Protein AF-A0A5B9RKC7-F1 (afdb_monomer_lite)

Structure (mmCIF, N/CA/C/O backbone):
data_AF-A0A5B9RKC7-F1
#
_entry.id   AF-A0A5B9RKC7-F1
#
loop_
_atom_site.group_PDB
_atom_site.id
_atom_site.type_symbol
_atom_site.label_atom_id
_atom_site.label_alt_id
_atom_site.label_comp_id
_atom_site.label_asym_id
_atom_site.label_entity_id
_atom_site.label_seq_id
_atom_site.pdbx_PDB_ins_cod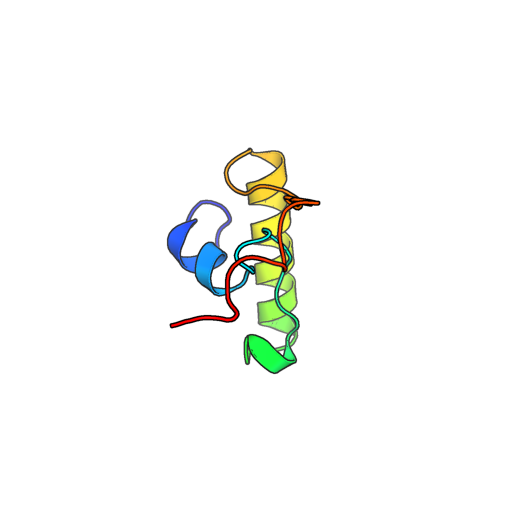e
_atom_site.Cartn_x
_atom_site.Cartn_y
_atom_site.Cartn_z
_atom_site.occupancy
_atom_site.B_iso_or_equiv
_atom_site.auth_seq_id
_atom_site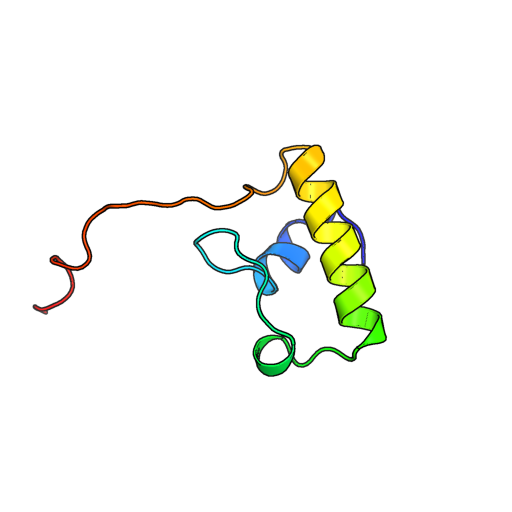.auth_comp_id
_atom_site.auth_asym_id
_atom_site.auth_atom_id
_atom_site.pdbx_PDB_model_num
ATOM 1 N N . MET A 1 1 ? 4.876 -11.221 -1.007 1.00 78.00 1 MET A N 1
ATOM 2 C CA . MET A 1 1 ? 3.780 -10.386 -1.540 1.00 78.00 1 MET A CA 1
ATOM 3 C C . MET A 1 1 ? 4.445 -9.396 -2.467 1.00 78.00 1 MET A C 1
ATOM 5 O O . MET A 1 1 ? 5.174 -8.533 -1.983 1.00 78.00 1 MET A O 1
ATOM 9 N N . ASP A 1 2 ? 4.285 -9.606 -3.769 1.00 88.81 2 ASP A N 1
ATOM 10 C CA . ASP A 1 2 ? 5.129 -8.980 -4.788 1.00 88.81 2 ASP A CA 1
ATOM 11 C C . ASP A 1 2 ? 4.375 -7.881 -5.523 1.00 88.81 2 ASP A C 1
ATOM 13 O O . ASP A 1 2 ? 3.173 -7.989 -5.753 1.00 88.81 2 ASP A O 1
ATOM 17 N N . TYR A 1 3 ? 5.095 -6.832 -5.926 1.00 89.75 3 TYR A N 1
ATOM 18 C CA . TYR A 1 3 ? 4.519 -5.680 -6.630 1.00 89.75 3 TYR A CA 1
ATOM 19 C C . TYR A 1 3 ? 3.954 -6.027 -8.019 1.00 89.75 3 TYR A C 1
ATOM 21 O O . TYR A 1 3 ? 3.193 -5.247 -8.581 1.00 89.75 3 TYR A O 1
ATOM 29 N N . LYS A 1 4 ? 4.338 -7.187 -8.565 1.00 90.44 4 LYS A N 1
ATOM 30 C CA . LYS A 1 4 ? 3.904 -7.696 -9.871 1.00 90.44 4 LYS A CA 1
ATOM 31 C C . LYS A 1 4 ? 2.512 -8.334 -9.831 1.00 90.44 4 LYS A C 1
ATOM 33 O O . LYS A 1 4 ? 1.851 -8.393 -10.859 1.00 90.44 4 LYS A O 1
ATOM 38 N N . ASN A 1 5 ? 2.056 -8.780 -8.658 1.00 92.75 5 ASN A N 1
ATOM 39 C CA . ASN A 1 5 ? 0.751 -9.424 -8.502 1.00 92.75 5 ASN A CA 1
ATOM 40 C C . ASN A 1 5 ? -0.330 -8.361 -8.303 1.00 92.75 5 ASN A C 1
ATOM 42 O O . ASN A 1 5 ? -0.794 -8.132 -7.185 1.00 92.75 5 ASN A O 1
ATOM 46 N N . ILE A 1 6 ? -0.693 -7.682 -9.391 1.00 90.88 6 ILE A N 1
ATOM 47 C CA . ILE A 1 6 ? -1.625 -6.550 -9.370 1.00 90.88 6 ILE A CA 1
ATOM 48 C C . ILE A 1 6 ? -2.988 -6.979 -8.820 1.00 90.88 6 ILE A C 1
ATOM 50 O O . ILE A 1 6 ? -3.515 -6.284 -7.957 1.00 90.88 6 ILE A O 1
ATOM 54 N N . ASP A 1 7 ? -3.506 -8.139 -9.228 1.00 91.25 7 ASP A N 1
ATOM 55 C CA . ASP A 1 7 ? -4.823 -8.638 -8.803 1.00 91.25 7 ASP A CA 1
ATOM 56 C C . A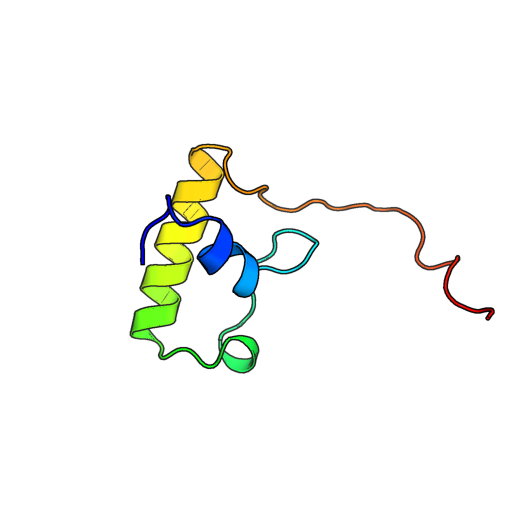SP A 1 7 ? -4.922 -8.786 -7.281 1.00 91.25 7 ASP A C 1
ATOM 58 O O . ASP A 1 7 ? -5.905 -8.388 -6.658 1.00 91.25 7 ASP A O 1
ATOM 62 N N . LEU A 1 8 ? -3.851 -9.284 -6.655 1.00 92.56 8 LEU A N 1
ATOM 63 C CA . LEU A 1 8 ? -3.763 -9.392 -5.202 1.00 92.56 8 LEU A CA 1
ATOM 64 C C . LEU A 1 8 ? -3.695 -8.006 -4.554 1.00 92.56 8 LEU A C 1
ATOM 66 O O . LEU A 1 8 ? -4.365 -7.751 -3.561 1.00 92.56 8 LEU A O 1
ATOM 70 N N . LEU A 1 9 ? -2.879 -7.098 -5.094 1.00 91.94 9 LEU A N 1
ATOM 71 C CA . LEU A 1 9 ? -2.714 -5.751 -4.541 1.00 91.94 9 LEU A CA 1
ATOM 72 C C . LEU A 1 9 ? -3.977 -4.898 -4.689 1.00 91.94 9 LEU A C 1
ATOM 74 O O . LEU A 1 9 ? -4.231 -4.065 -3.818 1.00 91.94 9 LEU A O 1
ATOM 78 N N . GLN A 1 10 ? -4.773 -5.132 -5.736 1.00 91.19 10 GLN A N 1
ATOM 79 C CA . GLN A 1 10 ? -6.057 -4.472 -5.963 1.00 91.19 10 GLN A CA 1
ATOM 80 C C . GLN A 1 10 ? -7.049 -4.731 -4.824 1.00 91.19 10 GLN A C 1
ATOM 82 O O . GLN A 1 10 ? -7.770 -3.819 -4.436 1.00 91.19 10 GLN A O 1
ATOM 87 N N . GLN A 1 11 ? -7.015 -5.911 -4.198 1.00 92.50 11 GLN A N 1
ATOM 88 C CA . GLN A 1 11 ? -7.863 -6.231 -3.041 1.00 92.50 11 GLN A CA 1
ATOM 89 C C . GLN 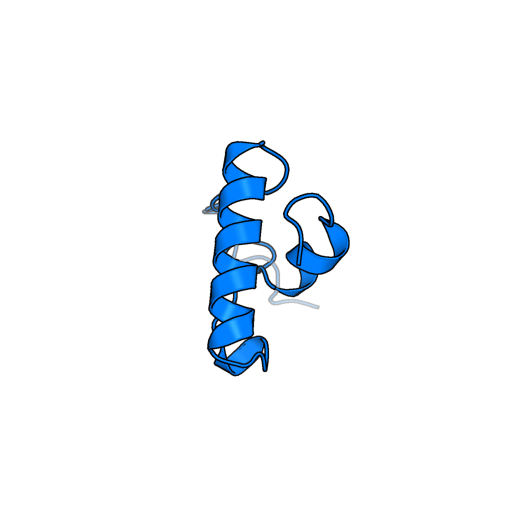A 1 11 ? -7.524 -5.401 -1.788 1.00 92.50 11 GLN A C 1
ATOM 91 O O . GLN A 1 11 ? -8.341 -5.276 -0.878 1.00 92.50 11 GLN A O 1
ATOM 96 N N . PHE A 1 12 ? -6.321 -4.816 -1.722 1.00 93.81 12 PHE A N 1
ATOM 97 C CA . PHE A 1 12 ? -5.834 -4.050 -0.566 1.00 93.81 12 PHE A CA 1
ATOM 98 C C . PHE A 1 12 ? -5.789 -2.535 -0.802 1.00 93.81 12 PHE A C 1
ATOM 100 O O . PHE A 1 12 ? -5.281 -1.781 0.041 1.00 93.81 12 PHE A O 1
ATOM 107 N N . ILE A 1 13 ? -6.325 -2.072 -1.928 1.00 93.00 13 ILE A N 1
ATOM 108 C CA . ILE A 1 13 ? -6.475 -0.657 -2.262 1.00 93.00 13 ILE A CA 1
ATOM 109 C C . ILE A 1 13 ? -7.949 -0.350 -2.529 1.00 93.00 13 ILE A C 1
ATOM 111 O O . ILE A 1 13 ? -8.731 -1.224 -2.877 1.00 93.00 13 ILE A O 1
ATOM 115 N N . SER A 1 14 ? -8.351 0.899 -2.332 1.00 90.94 14 SER A N 1
ATOM 116 C CA . SER A 1 14 ? -9.683 1.343 -2.731 1.00 90.94 14 SER A CA 1
ATOM 117 C C . SER A 1 14 ? -9.778 1.504 -4.250 1.00 90.94 14 SER A C 1
ATOM 119 O O . SER A 1 14 ? -8.763 1.607 -4.936 1.00 90.94 14 SER A O 1
ATOM 121 N N . GLU A 1 15 ? -10.997 1.681 -4.761 1.00 85.25 15 GLU A N 1
ATOM 122 C CA . GLU A 1 15 ? -11.268 2.120 -6.144 1.00 85.25 15 GLU A CA 1
ATOM 123 C C . GLU A 1 15 ? -10.660 3.490 -6.496 1.00 85.25 15 GLU A C 1
ATOM 125 O O . GLU A 1 15 ? -10.673 3.914 -7.645 1.00 85.25 15 GLU A O 1
ATOM 130 N N . GLN A 1 16 ? -10.143 4.212 -5.499 1.00 85.25 16 GLN A N 1
ATOM 131 C CA . GLN A 1 16 ? -9.405 5.464 -5.674 1.00 85.25 16 GLN A CA 1
ATOM 132 C C . GLN A 1 16 ? -7.894 5.249 -5.567 1.00 85.25 16 GLN A C 1
ATOM 134 O O . GLN A 1 16 ? -7.137 6.217 -5.586 1.00 85.25 16 GLN A O 1
ATOM 139 N N . GLY A 1 17 ? -7.436 4.004 -5.454 1.00 87.56 17 GLY A N 1
ATOM 140 C CA . GLY A 1 17 ? -6.030 3.626 -5.417 1.00 87.56 17 GLY A CA 1
ATOM 141 C C . GLY A 1 17 ? -5.385 3.878 -4.065 1.00 87.56 17 GLY A C 1
ATOM 142 O O . GLY A 1 17 ? -4.178 3.698 -3.928 1.00 87.56 17 GLY A O 1
ATOM 143 N N . LYS A 1 18 ? -6.150 4.291 -3.045 1.00 91.12 18 LYS A N 1
ATOM 144 C CA . LYS A 1 18 ? -5.646 4.528 -1.684 1.00 91.12 18 LYS A CA 1
ATOM 145 C C . LYS A 1 18 ? -5.454 3.193 -0.974 1.00 91.12 18 LYS A C 1
ATOM 147 O O . LYS A 1 18 ? -6.323 2.336 -1.029 1.00 91.12 18 LYS A O 1
ATOM 152 N N . ILE A 1 19 ? -4.340 3.031 -0.263 1.00 94.00 19 ILE A N 1
ATOM 153 C CA . ILE A 1 19 ? -4.072 1.809 0.510 1.00 94.00 19 ILE A CA 1
ATOM 154 C C . ILE A 1 19 ? -5.079 1.694 1.656 1.00 94.00 19 ILE A C 1
ATOM 156 O O . ILE A 1 19 ? -5.200 2.618 2.466 1.00 94.00 19 ILE A O 1
ATOM 160 N N . LEU A 1 20 ? -5.755 0.550 1.751 1.00 94.69 20 LEU A N 1
ATOM 161 C CA . LEU A 1 20 ? -6.718 0.289 2.812 1.00 94.69 20 LEU A CA 1
ATOM 162 C C . LEU A 1 20 ? -6.016 0.175 4.181 1.00 94.69 20 LEU A C 1
ATOM 164 O O . LEU A 1 20 ? -4.903 -0.362 4.295 1.00 94.69 20 LEU A O 1
ATOM 168 N N . PRO A 1 21 ? -6.633 0.695 5.258 1.00 95.38 21 PRO A N 1
ATOM 169 C CA . PRO A 1 21 ? -6.067 0.602 6.595 1.00 95.38 21 PRO A CA 1
ATOM 1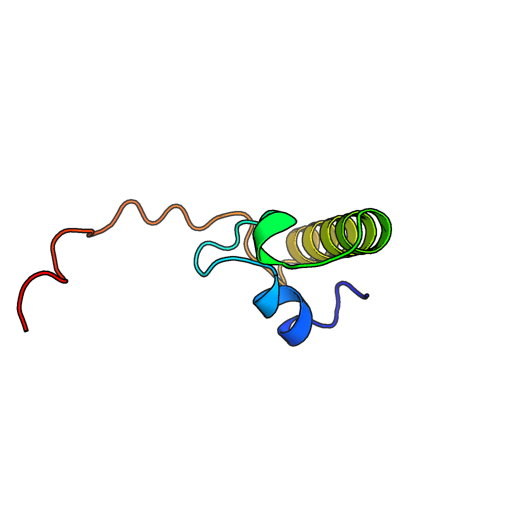70 C C . PRO A 1 21 ? -6.121 -0.841 7.109 1.00 95.38 21 PRO A C 1
ATOM 172 O O . PRO A 1 21 ? -7.021 -1.602 6.766 1.00 95.38 21 PRO A O 1
ATOM 175 N N . ARG A 1 22 ? -5.202 -1.192 8.018 1.00 95.44 22 ARG A N 1
ATOM 176 C CA . ARG A 1 22 ? -5.065 -2.557 8.562 1.00 95.44 22 ARG A CA 1
ATOM 177 C C . ARG A 1 22 ? -6.371 -3.130 9.133 1.00 95.44 22 ARG A C 1
ATOM 179 O O . ARG A 1 22 ? -6.649 -4.307 8.973 1.00 95.44 22 ARG A O 1
ATOM 186 N N . ARG A 1 23 ? -7.182 -2.286 9.778 1.00 95.00 23 ARG A N 1
ATOM 187 C CA . ARG A 1 23 ? -8.488 -2.672 10.344 1.00 95.00 23 ARG A CA 1
ATOM 188 C C . ARG A 1 23 ? -9.486 -3.194 9.301 1.00 95.00 23 ARG A C 1
ATOM 190 O O . ARG A 1 23 ? -10.396 -3.914 9.667 1.00 95.00 23 ARG A O 1
ATOM 197 N N . VAL A 1 24 ? -9.320 -2.799 8.037 1.00 94.56 24 VAL A N 1
ATOM 198 C CA . VAL A 1 24 ? -10.149 -3.248 6.909 1.00 94.56 24 VAL A CA 1
ATOM 199 C C . VAL A 1 24 ? -9.498 -4.443 6.219 1.00 94.56 24 VAL A C 1
ATOM 201 O O . VAL A 1 24 ? -10.185 -5.389 5.871 1.00 94.56 24 VAL A O 1
ATOM 204 N N . THR A 1 25 ? -8.172 -4.425 6.047 1.00 93.00 25 THR A N 1
ATOM 205 C CA . THR A 1 25 ? -7.454 -5.511 5.358 1.00 93.00 25 THR A CA 1
ATOM 206 C C . THR A 1 25 ? -7.312 -6.783 6.192 1.00 93.00 25 THR A C 1
ATOM 208 O O . THR A 1 25 ? -7.005 -7.829 5.635 1.00 93.00 25 THR A O 1
ATOM 211 N N . GLY A 1 26 ? -7.458 -6.706 7.520 1.00 94.50 26 GLY A N 1
ATOM 212 C CA . GLY A 1 26 ? -7.322 -7.852 8.429 1.00 94.50 26 GLY A CA 1
ATOM 213 C C . GLY A 1 26 ? -5.892 -8.387 8.585 1.00 94.50 26 GLY A C 1
ATOM 214 O O . GLY A 1 26 ? -5.670 -9.327 9.339 1.00 94.50 26 GLY A O 1
ATOM 215 N N . LEU A 1 27 ? -4.907 -7.781 7.915 1.00 94.88 27 LEU A N 1
ATOM 216 C CA . LEU A 1 27 ? -3.525 -8.261 7.896 1.00 94.88 27 LEU A CA 1
ATOM 217 C C . LEU A 1 27 ? -2.804 -8.054 9.238 1.00 94.88 27 LEU A C 1
ATOM 219 O O . LEU A 1 27 ? -3.059 -7.102 9.993 1.00 94.88 27 LEU A O 1
ATOM 223 N N . SER A 1 28 ? -1.804 -8.895 9.510 1.00 96.38 28 SER A N 1
ATOM 224 C CA . SER A 1 28 ? -0.862 -8.645 10.600 1.00 96.38 28 SER A CA 1
ATOM 225 C C . SER A 1 28 ? -0.028 -7.384 10.329 1.00 96.38 28 SER A C 1
ATOM 227 O O . SER A 1 28 ? 0.113 -6.906 9.199 1.00 96.38 28 SER A O 1
ATOM 229 N N . THR A 1 29 ? 0.590 -6.823 11.370 1.00 96.00 29 THR A N 1
ATOM 230 C CA . THR A 1 29 ? 1.453 -5.638 11.225 1.00 96.00 29 THR A CA 1
ATOM 231 C C . THR A 1 29 ? 2.629 -5.889 10.274 1.00 96.00 29 THR A C 1
ATOM 233 O O . THR A 1 29 ? 3.027 -4.983 9.537 1.00 96.00 29 THR A O 1
ATOM 236 N N . LYS A 1 30 ? 3.178 -7.111 10.263 1.00 96.06 30 LYS A N 1
ATOM 237 C CA . LYS A 1 30 ? 4.292 -7.497 9.387 1.00 96.06 30 LYS A CA 1
ATOM 238 C C . LYS A 1 30 ? 3.835 -7.553 7.931 1.00 96.06 30 LYS A C 1
ATOM 240 O O . LYS A 1 30 ? 4.456 -6.924 7.077 1.00 96.06 30 LYS A O 1
ATOM 245 N N . GLU A 1 31 ? 2.716 -8.216 7.665 1.00 95.38 31 GLU A N 1
ATOM 246 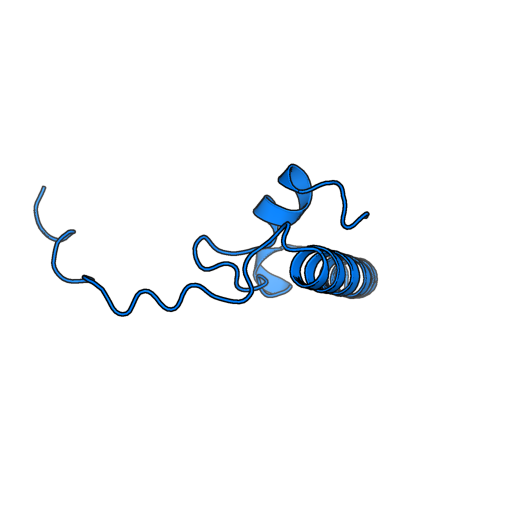C CA . GLU A 1 31 ? 2.149 -8.328 6.318 1.00 95.38 31 GLU A CA 1
ATOM 247 C C . GLU A 1 31 ? 1.724 -6.968 5.772 1.00 95.38 31 GLU A C 1
ATOM 249 O O . GLU A 1 31 ? 2.065 -6.637 4.641 1.00 95.38 31 GLU A O 1
ATOM 254 N N . GLN A 1 32 ? 1.098 -6.113 6.589 1.00 95.88 32 GLN A N 1
ATOM 255 C CA . GLN A 1 32 ? 0.719 -4.761 6.174 1.00 95.88 32 GLN A CA 1
ATOM 256 C C . GLN A 1 32 ? 1.939 -3.926 5.744 1.00 95.88 32 GLN A C 1
ATOM 258 O O . GLN A 1 32 ? 1.838 -3.116 4.822 1.00 95.88 32 GLN A O 1
ATOM 263 N N . ARG A 1 33 ? 3.103 -4.091 6.393 1.00 95.94 33 ARG A N 1
ATOM 264 C CA . ARG A 1 33 ? 4.350 -3.406 5.996 1.00 95.94 33 ARG A CA 1
ATOM 265 C C . ARG A 1 33 ? 4.857 -3.910 4.645 1.00 95.94 33 ARG A C 1
ATOM 267 O O . ARG A 1 33 ? 5.229 -3.093 3.804 1.00 95.94 33 ARG A O 1
ATOM 274 N N . VAL A 1 34 ? 4.838 -5.227 4.435 1.00 95.75 34 VAL A N 1
ATOM 275 C CA . VAL A 1 34 ? 5.245 -5.852 3.167 1.00 95.75 34 VAL A CA 1
ATOM 276 C C . VAL A 1 34 ? 4.302 -5.431 2.038 1.00 95.75 34 VAL A C 1
ATOM 278 O O . VAL A 1 34 ? 4.770 -4.937 1.016 1.00 95.75 34 VAL A O 1
ATOM 281 N N . MET A 1 35 ? 2.988 -5.509 2.260 1.00 95.38 35 MET A N 1
ATOM 282 C CA . MET A 1 35 ? 1.958 -5.060 1.322 1.00 95.38 35 MET A CA 1
ATOM 283 C C . MET A 1 35 ? 2.153 -3.588 0.947 1.00 95.38 35 MET A C 1
ATOM 285 O O . MET A 1 35 ? 2.251 -3.258 -0.232 1.00 95.38 35 MET A O 1
ATOM 289 N N . LYS A 1 36 ? 2.327 -2.695 1.933 1.00 95.12 36 LYS A N 1
ATOM 290 C CA . LYS A 1 36 ? 2.595 -1.270 1.673 1.00 95.12 36 LYS A CA 1
ATOM 291 C C . LYS A 1 36 ? 3.836 -1.056 0.808 1.00 95.12 36 LYS A C 1
ATOM 293 O O . LYS A 1 36 ? 3.827 -0.165 -0.039 1.00 95.12 36 LYS A O 1
ATOM 298 N N . LYS A 1 37 ? 4.907 -1.827 1.025 1.00 96.19 37 LYS A N 1
ATOM 299 C CA . LYS A 1 37 ? 6.127 -1.745 0.209 1.00 96.19 37 LYS A CA 1
ATOM 300 C C . LYS A 1 37 ? 5.848 -2.183 -1.231 1.00 96.19 37 LYS A C 1
ATOM 302 O O . LYS A 1 37 ? 6.220 -1.457 -2.148 1.00 96.19 37 LYS A O 1
ATOM 307 N N . ALA A 1 38 ? 5.140 -3.297 -1.414 1.00 95.56 38 ALA A N 1
ATOM 308 C CA . ALA A 1 38 ? 4.755 -3.805 -2.727 1.00 95.56 38 ALA A CA 1
ATOM 309 C C . ALA A 1 38 ? 3.861 -2.813 -3.491 1.00 95.56 38 ALA A C 1
ATOM 311 O O . ALA A 1 38 ? 4.169 -2.480 -4.630 1.00 95.56 38 ALA A O 1
ATOM 312 N N . VAL A 1 39 ? 2.830 -2.243 -2.852 1.00 94.12 39 VAL A N 1
ATOM 313 C CA . VAL A 1 39 ? 1.967 -1.225 -3.484 1.00 94.12 39 VAL A CA 1
ATOM 314 C C . VAL A 1 39 ? 2.763 0.023 -3.874 1.00 94.12 39 VAL A C 1
ATOM 316 O O . VAL A 1 39 ? 2.573 0.564 -4.959 1.00 94.12 39 VAL A O 1
ATOM 319 N N . LYS A 1 40 ? 3.685 0.493 -3.024 1.00 93.81 40 LYS A N 1
ATOM 320 C CA . LYS A 1 40 ? 4.544 1.643 -3.361 1.00 93.81 40 LYS A CA 1
ATOM 321 C C . LYS A 1 40 ? 5.440 1.360 -4.568 1.00 93.81 40 LYS A C 1
ATOM 323 O O . LYS A 1 40 ? 5.582 2.230 -5.418 1.00 93.81 40 LYS A O 1
ATOM 328 N N . GLN A 1 41 ? 6.013 0.162 -4.654 1.00 95.06 41 GLN A N 1
ATOM 329 C CA . GLN A 1 41 ? 6.808 -0.252 -5.811 1.00 95.06 41 GLN A CA 1
ATOM 330 C C . GLN A 1 41 ? 5.947 -0.337 -7.076 1.00 95.06 41 GLN A C 1
ATOM 332 O O . GLN A 1 41 ? 6.318 0.242 -8.090 1.00 95.06 41 GLN A O 1
ATOM 337 N N . ALA A 1 42 ? 4.769 -0.961 -6.999 1.00 94.19 42 ALA A N 1
ATOM 338 C CA . ALA A 1 42 ? 3.830 -1.055 -8.117 1.00 94.19 42 ALA A CA 1
ATOM 339 C C . ALA A 1 42 ? 3.417 0.330 -8.646 1.00 94.19 42 ALA A C 1
ATOM 341 O O . ALA A 1 42 ? 3.298 0.521 -9.852 1.00 94.19 42 ALA A O 1
ATOM 342 N N . ARG A 1 43 ? 3.267 1.316 -7.753 1.00 92.88 43 ARG A N 1
ATOM 343 C CA . ARG A 1 43 ? 2.982 2.708 -8.122 1.00 92.88 43 ARG A CA 1
ATOM 344 C C . ARG A 1 43 ? 4.122 3.393 -8.868 1.00 92.88 43 ARG A C 1
ATOM 346 O O . ARG A 1 43 ? 3.866 4.092 -9.839 1.00 92.88 43 ARG A O 1
ATOM 353 N N . ILE A 1 44 ? 5.368 3.185 -8.441 1.00 93.56 44 ILE A N 1
ATOM 354 C CA . ILE A 1 44 ? 6.545 3.727 -9.143 1.00 93.56 44 ILE A CA 1
ATOM 355 C C . ILE A 1 44 ? 6.672 3.102 -10.537 1.00 93.56 44 ILE A C 1
ATOM 357 O O . ILE A 1 44 ? 7.005 3.796 -11.488 1.00 93.56 44 ILE A O 1
ATOM 361 N N . MET A 1 45 ? 6.343 1.814 -10.664 1.00 92.69 45 MET A N 1
ATOM 362 C CA . MET A 1 45 ? 6.339 1.099 -11.945 1.00 92.69 45 MET A CA 1
ATOM 363 C C . MET A 1 45 ? 5.136 1.440 -12.843 1.00 92.69 45 MET A C 1
ATOM 365 O O . MET A 1 45 ? 5.032 0.899 -13.937 1.00 92.69 45 MET A O 1
ATOM 369 N N . GLY A 1 46 ? 4.201 2.285 -12.391 1.00 90.06 46 GLY A N 1
ATOM 370 C CA . GLY A 1 46 ? 3.006 2.651 -13.159 1.00 90.06 46 GLY A CA 1
ATOM 371 C C . GLY A 1 46 ? 1.924 1.566 -13.241 1.00 90.06 46 GLY A C 1
ATOM 372 O O . GLY A 1 46 ? 0.960 1.734 -13.977 1.00 90.06 46 GLY A O 1
ATOM 373 N N . LEU A 1 47 ? 2.040 0.475 -12.475 1.00 89.62 47 LEU A N 1
ATOM 374 C CA . LEU A 1 47 ? 1.061 -0.624 -12.462 1.00 89.62 47 LEU A CA 1
ATOM 375 C C . LEU A 1 47 ? -0.202 -0.283 -11.656 1.00 89.62 47 LEU A C 1
ATOM 377 O O . LEU A 1 47 ? -1.273 -0.829 -11.899 1.00 89.62 47 LEU A O 1
ATOM 381 N N . ILE A 1 48 ? -0.070 0.597 -10.660 1.00 88.56 48 ILE A N 1
ATOM 382 C CA . ILE A 1 48 ? -1.159 1.059 -9.792 1.00 88.56 48 ILE A CA 1
ATOM 383 C C . ILE A 1 48 ? -1.078 2.581 -9.691 1.00 88.56 48 ILE A C 1
ATOM 385 O O . ILE A 1 48 ? -0.004 3.149 -9.513 1.00 88.56 48 ILE A O 1
ATOM 389 N N . TYR A 1 49 ? -2.215 3.261 -9.746 1.00 86.12 49 TYR A N 1
ATOM 390 C CA . TYR A 1 49 ? -2.278 4.714 -9.630 1.00 86.12 49 TYR A CA 1
ATOM 391 C C . TYR A 1 49 ? -2.129 5.185 -8.169 1.00 86.12 49 TYR A C 1
ATOM 393 O O . TYR A 1 49 ? -2.493 4.500 -7.209 1.00 86.12 49 TYR A O 1
ATOM 401 N N . PHE A 1 50 ? -1.555 6.376 -7.972 1.00 81.94 50 PHE A N 1
ATOM 402 C CA . PHE A 1 50 ? -1.255 6.895 -6.631 1.00 81.94 50 PHE A CA 1
ATOM 403 C C . PHE A 1 50 ? -2.504 7.303 -5.843 1.00 81.94 50 PHE A C 1
ATOM 405 O O . PHE A 1 50 ? -2.619 6.979 -4.656 1.00 81.94 50 PHE A O 1
ATOM 412 N N . SER A 1 51 ? -3.402 8.041 -6.489 1.00 75.69 51 SER A N 1
ATOM 413 C CA . SER A 1 51 ? -4.728 8.403 -5.998 1.00 75.69 51 SER A CA 1
ATOM 414 C C . SER A 1 51 ? -5.464 9.087 -7.142 1.00 75.69 51 SER A C 1
ATOM 416 O O . SER A 1 51 ? -5.030 10.151 -7.582 1.00 75.69 51 SER A O 1
ATOM 418 N N . LEU A 1 52 ? -6.568 8.516 -7.618 1.00 71.31 52 LEU A N 1
ATOM 419 C CA . LEU A 1 52 ? -7.462 9.240 -8.521 1.00 71.31 52 LEU A CA 1
ATOM 420 C C . LEU A 1 52 ? -8.382 10.086 -7.644 1.00 71.31 52 LEU A C 1
ATOM 422 O O . LEU A 1 52 ? -9.390 9.616 -7.121 1.00 71.31 52 LEU A O 1
ATOM 426 N N . ASN A 1 53 ? -8.000 11.344 -7.428 1.00 66.44 53 ASN A N 1
ATOM 427 C CA . ASN A 1 53 ? -8.909 12.334 -6.861 1.00 66.44 53 ASN A CA 1
ATOM 428 C C . ASN A 1 53 ? -9.895 12.754 -7.956 1.00 66.44 53 ASN A C 1
ATOM 430 O O . ASN A 1 53 ? -9.808 13.863 -8.481 1.00 66.44 53 ASN A O 1
ATOM 434 N N . PHE A 1 54 ? -10.832 11.872 -8.307 1.00 58.66 54 PHE A N 1
ATOM 435 C CA . PHE A 1 54 ? -12.016 12.285 -9.048 1.00 58.66 54 PHE A CA 1
ATOM 436 C C . PHE A 1 54 ? -12.822 13.227 -8.146 1.00 58.66 54 PHE A C 1
ATOM 438 O O . PHE A 1 54 ? -13.636 12.807 -7.327 1.00 58.66 54 PHE A O 1
ATOM 445 N N . ARG A 1 55 ? -12.564 14.532 -8.268 1.00 58.62 55 ARG A N 1
ATOM 446 C CA . ARG A 1 55 ? -13.494 15.585 -7.851 1.00 58.62 55 ARG A CA 1
ATOM 447 C C . ARG A 1 55 ? -14.675 15.547 -8.825 1.00 58.62 55 ARG A C 1
ATOM 449 O O . ARG A 1 55 ? -14.735 16.354 -9.741 1.00 58.62 55 ARG A O 1
ATOM 456 N N . GLY A 1 56 ? -15.554 14.557 -8.702 1.00 53.09 56 GLY A N 1
ATOM 457 C CA . GLY A 1 56 ? -16.623 14.360 -9.678 1.00 53.09 56 GLY A CA 1
ATOM 458 C C . GLY A 1 56 ? -17.739 13.451 -9.182 1.00 53.09 56 GLY A C 1
ATOM 459 O O . GLY A 1 56 ? -17.604 12.235 -9.206 1.00 53.09 56 GLY A O 1
ATOM 460 N N . ASN A 1 57 ? -18.854 14.089 -8.815 1.00 53.34 57 ASN A N 1
ATOM 461 C CA . ASN A 1 57 ? -20.229 13.575 -8.816 1.00 53.34 57 ASN A CA 1
ATOM 462 C C . ASN A 1 57 ? -20.648 12.565 -7.735 1.00 53.34 57 ASN A C 1
ATOM 464 O O . ASN A 1 57 ? -21.122 11.471 -8.028 1.00 53.34 57 ASN A O 1
ATOM 468 N N . SER A 1 58 ? -20.673 13.011 -6.477 1.00 53.44 58 SER A N 1
ATOM 469 C CA . SER A 1 58 ? -21.504 12.396 -5.427 1.00 53.44 58 SER A CA 1
ATOM 470 C C . SER A 1 58 ? -23.006 12.748 -5.521 1.00 53.44 58 SER A C 1
ATOM 472 O O . SER A 1 58 ? -23.748 12.462 -4.586 1.00 53.44 58 SER A O 1
ATOM 474 N N . SER A 1 59 ? -23.479 13.335 -6.629 1.00 54.81 59 SER A N 1
ATOM 475 C CA . SER A 1 59 ? -24.882 13.771 -6.784 1.00 54.81 59 SER A CA 1
ATOM 476 C C . SER A 1 59 ? -25.777 12.845 -7.621 1.00 54.81 59 SER A C 1
ATOM 478 O O . SER A 1 59 ? -26.954 13.149 -7.756 1.00 54.81 59 SER A O 1
ATOM 480 N N . ILE A 1 60 ? -25.284 11.727 -8.179 1.00 59.56 60 ILE A N 1
ATOM 481 C CA . ILE A 1 60 ? -26.072 10.932 -9.156 1.00 59.56 60 ILE A CA 1
ATOM 482 C C . ILE A 1 60 ? -26.604 9.593 -8.599 1.00 59.56 60 ILE A C 1
ATOM 484 O O . ILE A 1 60 ? -27.501 9.005 -9.189 1.00 59.56 60 ILE A O 1
ATOM 488 N N . LYS A 1 61 ? -26.166 9.113 -7.425 1.00 55.78 61 LYS A N 1
ATOM 489 C CA . LYS A 1 61 ? -26.694 7.857 -6.834 1.00 55.78 61 LYS A CA 1
ATOM 490 C C . LYS A 1 61 ? -27.613 8.065 -5.624 1.00 55.78 61 LYS A C 1
ATOM 492 O O . LYS A 1 61 ? -27.451 7.421 -4.594 1.00 55.78 61 LYS A O 1
ATOM 497 N N . LYS A 1 62 ? -28.588 8.964 -5.763 1.00 54.28 62 LYS A N 1
ATOM 498 C CA . LYS A 1 62 ? -29.810 9.002 -4.941 1.00 54.28 62 LYS A CA 1
ATOM 499 C C . LYS A 1 62 ? -31.011 9.130 -5.874 1.00 54.28 62 LYS A C 1
ATOM 501 O O . LYS A 1 62 ? -31.509 10.232 -6.048 1.00 54.28 62 LYS A O 1
ATOM 506 N N . ASN A 1 63 ? -31.355 8.038 -6.551 1.00 42.50 63 ASN A N 1
ATOM 507 C CA . ASN A 1 63 ? -32.679 7.713 -7.096 1.00 42.50 63 ASN A CA 1
ATOM 508 C C . ASN A 1 63 ? -32.513 6.527 -8.048 1.00 42.50 63 ASN A C 1
ATOM 510 O O . ASN A 1 63 ? -32.151 6.714 -9.206 1.00 42.50 63 ASN A O 1
ATOM 514 N N . ILE A 1 64 ? -32.701 5.330 -7.501 1.00 47.75 64 ILE A N 1
ATOM 515 C CA . ILE A 1 64 ? -33.483 4.198 -8.020 1.00 47.75 64 ILE A CA 1
ATOM 516 C C . ILE A 1 64 ? -33.815 3.367 -6.782 1.00 47.75 64 ILE A C 1
ATOM 518 O O . ILE A 1 64 ? -32.883 3.169 -5.964 1.00 47.75 64 ILE A O 1
#

Foldseek 3Di:
DALPPLVVLPVQADPQLHGHDCVVVVDDPVVSVVSVVSSVVNCVVVNTPPGPPPPDDPPPPDDD

Organism: NCBI:txid2604950

Radius of gyration: 13.87 Å; chains: 1; bounding box: 40×26×24 Å

Sequence (64 aa):
MDYKNIDLLQQFISEQGKILPRRVTGLSTKEQRVMKKAVKQARIMGLIYFSLNFRGNSSIKKNI

InterPro domains:
  IPR001648 Small ribosomal subunit protein bS18 [MF_00270] (1-53)
  IPR001648 Small ribosomal subunit protein bS18 [PF01084] (1-48)
  IPR001648 Small ribosomal subunit protein bS18 [PR00974] (8-18)
  IPR001648 Small ribosomal subunit protein bS18 [PR00974] (18-25)
  IPR001648 Small ribosomal subunit protein bS18 [PR00974] (26-40)
  IPR001648 Small ribosomal subunit protein bS18 [PR00974] (40-50)
  IPR001648 Small ribosomal subunit protein bS18 [PTHR13479] (2-50)
  IPR001648 Small ribosomal subunit protein bS18 [TIGR00165] (1-50)
  IPR036870 Small ribosomal subunit protein bS18 superfamily [G3DSA:4.10.640.10] (1-53)
  IPR036870 Small ribosomal subunit protein bS18 superfamily [SSF46911] (2-51)

pLDDT: mean 84.69, std 15.29, range [42.5, 96.38]

Secondary structure (DSSP, 8-state):
--TT-HHHHHTTB-TTSPBPPHHHH---HHHHHHHHHHHHHHHHTTSS-S-------TTSSS--